Protein AF-A0A942I6S0-F1 (afdb_monomer_lite)

Sequence (135 aa):
MSIKSTNSRSTARVQIGSATTLHQSLPANENLVWNQILFGRRVRELGVAGAASLLASLLKYLEKIDQELEGEVIDEASFDLIRSDLSPISVFLGFDGLSALLLNADMSTLASRARLAASVKQVILECRAYCAKFS

Organism: NCBI:txid2829817

Radius of gyration: 21.61 Å; chains: 1; bounding box: 59×30×78 Å

Structure (mmCIF, N/CA/C/O backbone):
data_AF-A0A942I6S0-F1
#
_entry.id   AF-A0A942I6S0-F1
#
loop_
_atom_site.group_PDB
_atom_site.id
_atom_site.type_symbol
_atom_site.label_atom_id
_atom_site.label_alt_id
_atom_site.label_comp_id
_atom_site.label_asym_id
_atom_site.label_entity_id
_atom_site.label_seq_id
_atom_site.pdbx_PDB_ins_code
_atom_site.Cartn_x
_atom_site.Cartn_y
_atom_site.Cartn_z
_atom_site.occupancy
_atom_site.B_iso_or_equiv
_atom_site.auth_seq_id
_atom_site.auth_comp_id
_atom_site.auth_asym_id
_atom_site.auth_atom_id
_atom_site.pdbx_PDB_model_num
ATOM 1 N N . MET A 1 1 ? 42.078 -0.962 59.742 1.00 42.16 1 MET A N 1
ATOM 2 C CA . MET A 1 1 ? 42.209 -0.449 58.362 1.00 42.16 1 MET A CA 1
ATOM 3 C C . MET A 1 1 ? 41.362 -1.319 57.448 1.00 42.16 1 MET A C 1
ATOM 5 O O . MET A 1 1 ? 41.475 -2.534 57.517 1.00 42.16 1 MET A O 1
ATOM 9 N N . SER A 1 2 ? 40.459 -0.690 56.698 1.00 38.19 2 SER A N 1
ATOM 10 C CA . SER A 1 2 ? 39.487 -1.306 55.789 1.00 38.19 2 SER A CA 1
ATOM 11 C C . SER A 1 2 ? 40.132 -1.950 54.565 1.00 38.19 2 SER A C 1
ATOM 13 O O . SER A 1 2 ? 40.966 -1.305 53.939 1.00 38.19 2 SER A O 1
ATOM 15 N N . ILE A 1 3 ? 39.616 -3.105 54.129 1.00 45.53 3 ILE A N 1
ATOM 16 C CA . ILE A 1 3 ? 39.427 -3.386 52.698 1.00 45.53 3 ILE A CA 1
ATOM 17 C C . ILE A 1 3 ? 38.030 -3.987 52.514 1.00 45.53 3 ILE A C 1
ATOM 19 O O . ILE A 1 3 ? 37.605 -4.883 53.239 1.00 45.53 3 ILE A O 1
ATOM 23 N N . LYS A 1 4 ? 37.308 -3.392 51.571 1.00 33.69 4 LYS A N 1
ATOM 24 C CA . LYS A 1 4 ? 35.910 -3.593 51.198 1.00 33.69 4 LYS A CA 1
ATOM 25 C C . LYS A 1 4 ? 35.892 -4.253 49.808 1.00 33.69 4 LYS A C 1
ATOM 27 O O . LYS A 1 4 ? 36.754 -3.930 48.999 1.00 33.69 4 LYS A O 1
ATOM 32 N N . SER A 1 5 ? 34.831 -5.014 49.523 1.00 36.03 5 SER A N 1
ATOM 33 C CA . SER A 1 5 ? 34.261 -5.289 48.183 1.00 36.03 5 SER A CA 1
ATOM 34 C C . SER A 1 5 ? 34.951 -6.334 47.273 1.00 36.03 5 SER A C 1
ATOM 36 O O . SER A 1 5 ? 36.116 -6.203 46.935 1.00 36.03 5 SER A O 1
ATOM 38 N N . THR A 1 6 ? 34.316 -7.490 47.006 1.00 47.03 6 THR A N 1
ATOM 39 C CA . THR A 1 6 ? 33.331 -7.847 45.935 1.00 47.03 6 THR A CA 1
ATOM 40 C C . THR A 1 6 ? 33.944 -8.231 44.583 1.00 47.03 6 THR A C 1
ATOM 42 O O . THR A 1 6 ? 34.561 -7.396 43.937 1.00 47.03 6 THR A O 1
ATOM 45 N N . ASN A 1 7 ? 33.637 -9.442 44.099 1.00 39.56 7 ASN A N 1
ATOM 46 C CA . ASN A 1 7 ? 33.311 -9.712 42.688 1.00 39.56 7 ASN A CA 1
ATOM 47 C C . ASN A 1 7 ? 32.603 -11.083 42.602 1.00 39.56 7 ASN A C 1
ATOM 49 O O . ASN A 1 7 ? 33.195 -12.109 42.914 1.00 39.56 7 ASN A O 1
ATOM 53 N N . SER A 1 8 ? 31.276 -11.135 42.468 1.00 41.91 8 SER A N 1
ATOM 54 C CA . SER A 1 8 ? 30.478 -10.907 41.245 1.00 41.91 8 SER A CA 1
ATOM 55 C C . SER A 1 8 ? 30.590 -12.059 40.245 1.00 41.91 8 SER A C 1
ATOM 57 O O . SER A 1 8 ? 31.303 -11.985 39.250 1.00 41.91 8 SER A O 1
ATOM 59 N N . ARG A 1 9 ? 29.815 -13.120 40.496 1.00 45.56 9 ARG A N 1
ATOM 60 C CA . ARG A 1 9 ? 29.415 -14.105 39.485 1.00 45.56 9 ARG A CA 1
ATOM 61 C C . ARG A 1 9 ? 28.026 -13.701 38.983 1.00 45.56 9 ARG A C 1
ATOM 63 O O . ARG A 1 9 ? 27.021 -14.199 39.477 1.00 45.56 9 ARG A O 1
ATOM 70 N N . SER A 1 10 ? 27.974 -12.747 38.056 1.00 41.00 10 SER A N 1
ATOM 71 C CA . SER A 1 10 ? 26.719 -12.341 37.418 1.00 41.00 10 SER A CA 1
ATOM 72 C C . SER A 1 10 ? 26.491 -13.175 36.167 1.00 41.00 10 SER A C 1
ATOM 74 O O . SER A 1 10 ? 27.160 -13.014 35.151 1.00 41.00 10 SER A O 1
ATOM 76 N N . THR A 1 11 ? 25.520 -14.076 36.260 1.00 43.09 11 THR A N 1
ATOM 77 C CA . THR A 1 11 ? 24.820 -14.649 35.115 1.00 43.09 11 THR A CA 1
ATOM 78 C C . THR A 1 11 ? 24.247 -13.507 34.281 1.00 43.09 11 THR A C 1
ATOM 80 O O . THR A 1 11 ? 23.376 -12.776 34.760 1.00 43.09 11 THR A O 1
ATOM 83 N N . ALA A 1 12 ? 24.729 -13.343 33.052 1.00 38.69 12 ALA A N 1
ATOM 84 C CA . ALA A 1 12 ? 24.127 -12.444 32.081 1.00 38.69 12 ALA A CA 1
ATOM 85 C C . ALA A 1 12 ? 22.720 -12.964 31.743 1.00 38.69 12 ALA A C 1
ATOM 87 O O . ALA A 1 12 ? 22.536 -13.835 30.897 1.00 38.69 12 ALA A O 1
ATOM 88 N N . ARG A 1 13 ? 21.717 -12.461 32.467 1.00 41.16 13 ARG A N 1
ATOM 89 C CA . ARG A 1 13 ? 20.319 -12.522 32.050 1.00 41.16 13 ARG A CA 1
ATOM 90 C C . ARG A 1 13 ? 20.190 -11.590 30.852 1.00 41.16 13 ARG A C 1
ATOM 92 O O . ARG A 1 13 ? 20.496 -10.407 30.963 1.00 41.16 13 ARG A O 1
ATOM 99 N N . VAL A 1 14 ? 19.744 -12.138 29.726 1.00 39.56 14 VAL A N 1
ATOM 100 C CA . VAL A 1 14 ? 19.288 -11.369 28.567 1.00 39.56 14 VAL A CA 1
ATOM 101 C C . VAL A 1 14 ? 18.200 -10.420 29.058 1.00 39.56 14 VAL A C 1
ATOM 103 O O . VAL A 1 14 ? 17.095 -10.837 29.400 1.00 39.56 14 VAL A O 1
ATOM 106 N N . GLN A 1 15 ? 18.552 -9.146 29.167 1.00 34.31 15 GLN A N 1
ATOM 107 C CA . GLN A 1 15 ? 17.623 -8.086 29.498 1.00 34.31 15 GLN A CA 1
ATOM 108 C C . GLN A 1 15 ? 16.914 -7.733 28.191 1.00 34.31 15 GLN A C 1
ATOM 110 O O . GLN A 1 15 ? 17.409 -6.943 27.392 1.00 34.31 15 GLN A O 1
ATOM 115 N N . ILE A 1 16 ? 15.785 -8.400 27.940 1.00 45.16 16 ILE A N 1
ATOM 116 C CA . ILE A 1 16 ? 14.813 -7.946 26.948 1.00 45.16 16 ILE A CA 1
ATOM 117 C C . ILE A 1 16 ? 14.361 -6.577 27.450 1.00 45.16 16 ILE A C 1
ATOM 119 O O . ILE A 1 16 ? 13.691 -6.478 28.478 1.00 45.16 16 ILE A O 1
ATOM 123 N N . GLY A 1 17 ? 14.858 -5.532 26.790 1.00 35.34 17 GLY A N 1
ATOM 124 C CA . GLY A 1 17 ? 14.540 -4.149 27.100 1.00 35.34 17 GLY A CA 1
ATOM 125 C C . GLY A 1 17 ? 13.031 -3.973 27.159 1.00 35.34 17 GLY A C 1
ATOM 126 O O . GLY A 1 17 ? 12.316 -4.306 26.217 1.00 35.34 17 GLY A O 1
ATOM 127 N N . SER A 1 18 ? 12.580 -3.501 28.314 1.00 35.62 18 SER A N 1
ATOM 128 C CA . SER A 1 18 ? 11.199 -3.233 28.661 1.00 35.62 18 SER A CA 1
ATOM 129 C C . SER A 1 18 ? 10.474 -2.445 27.578 1.00 35.62 18 SER A C 1
ATOM 131 O O . SER A 1 18 ? 10.935 -1.381 27.159 1.00 35.62 18 SER A O 1
ATOM 133 N N . ALA A 1 19 ? 9.287 -2.936 27.220 1.00 46.47 19 ALA A N 1
ATOM 134 C CA . ALA A 1 19 ? 8.219 -2.154 26.623 1.00 46.47 19 ALA A CA 1
ATOM 135 C C . ALA A 1 19 ? 8.032 -0.862 27.433 1.00 46.47 19 ALA A C 1
ATOM 137 O O . ALA A 1 19 ? 7.436 -0.864 28.508 1.00 46.47 19 ALA A O 1
ATOM 138 N N . THR A 1 20 ? 8.608 0.229 26.936 1.00 40.19 20 THR A N 1
ATOM 139 C CA . THR A 1 20 ? 8.452 1.566 27.505 1.00 40.19 20 THR A CA 1
ATOM 140 C C . THR A 1 20 ? 7.978 2.472 26.380 1.00 40.19 20 THR A C 1
ATOM 142 O O . THR A 1 20 ? 8.765 3.003 25.607 1.00 40.19 20 THR A O 1
ATOM 145 N N . THR A 1 21 ? 6.655 2.543 26.259 1.00 43.28 21 THR A N 1
ATOM 146 C CA . THR A 1 21 ? 5.886 3.738 25.899 1.00 43.28 21 THR A CA 1
ATOM 147 C C . THR A 1 21 ? 6.497 4.648 24.824 1.00 43.28 21 THR A C 1
ATOM 149 O O . THR A 1 21 ? 6.871 5.786 25.096 1.00 43.28 21 THR A O 1
ATOM 152 N N . LEU A 1 22 ? 6.495 4.199 23.568 1.00 38.38 22 LEU A N 1
ATOM 153 C CA . LEU A 1 22 ? 6.596 5.085 22.403 1.00 38.38 22 LEU A CA 1
ATOM 154 C C . LEU A 1 22 ? 5.208 5.651 22.051 1.00 38.38 22 LEU A C 1
ATOM 156 O O . LEU A 1 22 ? 4.700 5.470 20.954 1.00 38.38 22 LEU A O 1
ATOM 160 N N . HIS A 1 23 ? 4.591 6.374 22.987 1.00 38.56 23 HIS A N 1
ATOM 161 C CA . HIS A 1 23 ? 3.630 7.422 22.626 1.00 38.56 23 HIS A CA 1
ATOM 162 C C . HIS A 1 23 ? 4.409 8.732 22.486 1.00 38.56 23 HIS A C 1
ATOM 164 O O . HIS A 1 23 ? 4.195 9.696 23.216 1.00 38.56 23 HIS A O 1
ATOM 170 N N . GLN A 1 24 ? 5.362 8.755 21.552 1.00 37.44 24 GLN A N 1
ATOM 171 C CA . GLN A 1 24 ? 5.784 10.023 20.981 1.00 37.44 24 GLN A CA 1
ATOM 172 C C . GLN A 1 24 ? 4.657 10.469 20.057 1.00 37.44 24 GLN A C 1
ATOM 174 O O . GLN A 1 24 ? 4.268 9.767 19.125 1.00 37.44 24 GLN A O 1
ATOM 179 N N . SER A 1 25 ? 4.084 11.625 20.364 1.00 39.28 25 SER A N 1
ATOM 180 C CA . SER A 1 25 ? 3.278 12.406 19.439 1.00 39.28 25 SER A CA 1
ATOM 181 C C . SER A 1 25 ? 4.141 12.744 18.220 1.00 39.28 25 SER A C 1
ATOM 183 O O . SER A 1 25 ? 4.827 13.765 18.209 1.00 39.28 25 SER A O 1
ATOM 185 N N . LEU A 1 26 ? 4.143 11.834 17.244 1.00 42.00 26 LEU A N 1
ATOM 186 C CA . LEU A 1 26 ? 4.792 11.983 15.946 1.00 42.00 26 LEU A CA 1
ATOM 187 C C . LEU A 1 26 ? 4.203 13.225 15.242 1.00 42.00 26 LEU A C 1
ATOM 189 O O . LEU A 1 26 ? 2.973 13.299 15.098 1.00 42.00 26 LEU A O 1
ATOM 193 N N . PRO A 1 27 ? 5.005 14.240 14.856 1.00 38.72 27 PRO A N 1
ATOM 194 C CA . PRO A 1 27 ? 4.539 15.330 14.004 1.00 38.72 27 PRO A CA 1
ATOM 195 C C . PRO A 1 27 ? 3.908 14.793 12.710 1.00 38.72 27 PRO A C 1
ATOM 197 O O . PRO A 1 27 ? 4.313 13.769 12.168 1.00 38.72 27 PRO A O 1
ATOM 200 N N . ALA A 1 28 ? 2.918 15.520 12.185 1.00 44.69 28 ALA A N 1
ATOM 201 C CA . ALA A 1 28 ? 2.026 15.124 11.085 1.00 44.69 28 ALA A CA 1
ATOM 202 C C . ALA A 1 28 ? 2.698 14.753 9.736 1.00 44.69 28 ALA A C 1
ATOM 204 O O . ALA A 1 28 ? 1.994 14.450 8.776 1.00 44.69 28 ALA A O 1
ATOM 205 N N . ASN A 1 29 ? 4.032 14.765 9.652 1.00 44.28 29 ASN A N 1
ATOM 206 C CA . ASN A 1 29 ? 4.821 14.565 8.435 1.00 44.28 29 ASN A CA 1
ATOM 207 C C . ASN A 1 29 ? 5.691 13.285 8.446 1.00 44.28 29 ASN A C 1
ATOM 209 O O . ASN A 1 29 ? 6.453 13.057 7.514 1.00 44.28 29 ASN A O 1
ATOM 213 N N . GLU A 1 30 ? 5.591 12.434 9.475 1.00 48.16 30 GLU A N 1
ATOM 214 C CA . GLU A 1 30 ? 6.351 11.167 9.573 1.00 48.16 30 GLU A CA 1
ATOM 215 C C . GLU A 1 30 ? 5.686 9.974 8.857 1.00 48.16 30 GLU A C 1
ATOM 217 O O . GLU A 1 30 ? 6.243 8.881 8.808 1.00 48.16 30 GLU A O 1
ATOM 222 N N . ASN A 1 31 ? 4.519 10.172 8.237 1.00 54.00 31 ASN A N 1
ATOM 223 C CA . ASN A 1 31 ? 3.765 9.101 7.565 1.00 54.00 31 ASN A CA 1
ATOM 224 C C . ASN A 1 31 ? 4.330 8.697 6.188 1.00 54.00 31 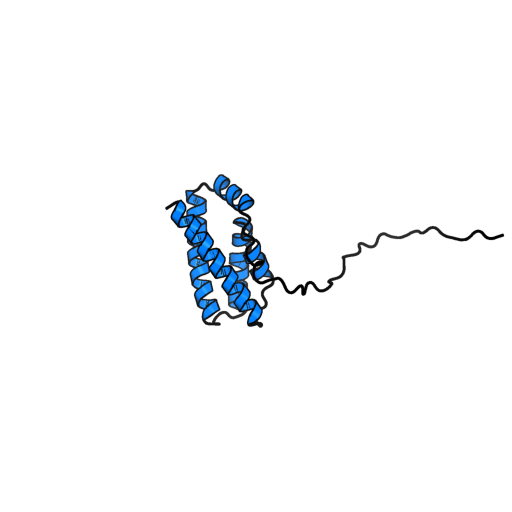ASN A C 1
ATOM 226 O O . ASN A 1 31 ? 3.752 7.846 5.509 1.00 54.00 31 ASN A O 1
ATOM 230 N N . LEU A 1 32 ? 5.435 9.314 5.758 1.00 61.72 32 LEU A N 1
ATOM 231 C CA . LEU A 1 32 ? 5.989 9.190 4.413 1.00 61.72 32 LEU A CA 1
ATOM 232 C C . LEU A 1 32 ? 7.439 8.710 4.481 1.00 61.72 32 LEU A C 1
ATOM 234 O O . LEU A 1 32 ? 8.391 9.469 4.322 1.00 61.72 32 LEU A O 1
ATOM 238 N N . VAL A 1 33 ? 7.600 7.410 4.700 1.00 73.69 33 VAL A N 1
ATOM 239 C CA . VAL A 1 33 ? 8.882 6.740 4.481 1.00 73.69 33 VAL A CA 1
ATOM 240 C C . VAL A 1 33 ? 8.723 5.865 3.250 1.00 73.69 33 VAL A C 1
ATOM 242 O O . VAL A 1 33 ? 8.367 4.694 3.354 1.00 73.69 33 VAL A O 1
ATOM 245 N N . TRP A 1 34 ? 8.924 6.463 2.070 1.00 88.44 34 TRP A N 1
ATOM 246 C CA . TRP A 1 34 ? 9.171 5.689 0.858 1.00 88.44 34 TRP A CA 1
ATOM 247 C C . TRP A 1 34 ? 10.677 5.561 0.647 1.00 88.44 34 TRP A C 1
ATOM 249 O O . TRP A 1 34 ? 11.373 6.505 0.273 1.00 88.44 34 TRP A O 1
ATOM 259 N N . ASN A 1 35 ? 11.191 4.366 0.888 1.00 90.81 35 ASN A N 1
ATOM 260 C CA . ASN A 1 35 ? 12.569 3.993 0.663 1.00 90.81 35 ASN A CA 1
ATOM 261 C C . ASN A 1 35 ? 12.852 3.848 -0.839 1.00 90.81 35 ASN A C 1
ATOM 263 O O . ASN A 1 35 ? 12.855 2.754 -1.409 1.00 90.81 35 ASN A O 1
ATOM 267 N N . GLN A 1 36 ? 13.126 4.982 -1.486 1.00 88.19 36 GLN A N 1
ATOM 268 C CA . GLN A 1 36 ? 13.414 5.041 -2.921 1.00 88.19 36 GLN A CA 1
ATOM 269 C C . GLN A 1 36 ? 14.678 4.262 -3.319 1.00 88.19 36 GLN A C 1
ATOM 271 O O . GLN A 1 36 ? 14.793 3.820 -4.461 1.00 88.19 36 GLN A O 1
ATOM 276 N N . ILE A 1 37 ? 15.620 4.052 -2.392 1.00 91.44 37 ILE A N 1
ATOM 277 C CA . ILE A 1 37 ? 16.819 3.239 -2.642 1.00 91.44 37 ILE A CA 1
ATOM 278 C C . ILE A 1 37 ? 16.427 1.769 -2.815 1.00 91.44 37 ILE A C 1
ATOM 280 O O . ILE A 1 37 ? 16.862 1.119 -3.773 1.00 91.44 37 ILE A O 1
ATOM 284 N N . LEU A 1 38 ? 15.598 1.248 -1.905 1.00 92.31 38 LEU A N 1
ATOM 285 C CA . LEU A 1 38 ? 15.063 -0.108 -1.991 1.00 92.31 38 LEU A CA 1
ATOM 286 C C . LEU A 1 38 ? 14.184 -0.264 -3.232 1.00 92.31 38 LEU A C 1
ATOM 288 O O . LEU A 1 38 ? 14.386 -1.197 -4.009 1.00 92.31 38 LEU A O 1
ATOM 292 N N . PHE A 1 39 ? 13.284 0.688 -3.473 1.00 92.12 39 PHE A N 1
ATOM 293 C CA . PHE A 1 39 ? 12.446 0.689 -4.666 1.00 92.12 39 PHE A CA 1
ATOM 294 C C . PHE A 1 39 ? 13.281 0.688 -5.956 1.00 92.12 39 PHE A C 1
ATOM 296 O O . PHE A 1 39 ? 13.075 -0.149 -6.832 1.00 92.12 39 PHE A O 1
ATOM 303 N N . GLY A 1 40 ? 14.311 1.535 -6.048 1.00 92.38 40 GLY A N 1
ATOM 304 C CA . GLY A 1 40 ? 15.233 1.559 -7.184 1.00 92.38 40 GLY A CA 1
ATOM 305 C C . GLY A 1 40 ? 15.995 0.243 -7.378 1.00 92.38 40 GLY A C 1
ATOM 306 O O . GLY A 1 40 ? 16.316 -0.124 -8.508 1.00 92.38 40 GLY A O 1
ATOM 307 N N . ARG A 1 41 ? 16.258 -0.513 -6.302 1.00 94.62 41 ARG A N 1
ATOM 308 C CA . ARG A 1 41 ? 16.779 -1.884 -6.403 1.00 94.62 41 ARG A CA 1
ATOM 309 C C . ARG A 1 41 ? 15.741 -2.827 -7.017 1.00 94.62 41 ARG A C 1
ATOM 311 O O . ARG A 1 41 ? 16.096 -3.554 -7.937 1.00 94.62 41 ARG A O 1
ATOM 318 N N . ARG A 1 42 ? 14.475 -2.764 -6.589 1.00 93.06 42 ARG A N 1
ATOM 319 C CA . ARG A 1 42 ? 13.393 -3.584 -7.167 1.00 93.06 42 ARG A CA 1
ATOM 320 C C . ARG A 1 42 ? 13.131 -3.276 -8.631 1.00 93.06 42 ARG A C 1
ATOM 322 O O . ARG A 1 42 ? 12.942 -4.200 -9.409 1.00 93.06 42 ARG A O 1
ATOM 329 N N . VAL A 1 43 ? 13.214 -2.011 -9.034 1.00 93.00 43 VAL A N 1
ATOM 330 C CA . VAL A 1 43 ? 13.127 -1.625 -10.452 1.00 93.00 43 VAL A CA 1
ATOM 331 C C . VAL A 1 43 ? 14.239 -2.282 -11.276 1.00 93.00 43 VAL A C 1
ATOM 333 O O . VAL A 1 43 ? 13.983 -2.736 -12.387 1.00 93.00 43 VAL A O 1
ATOM 336 N N . ARG A 1 44 ? 15.465 -2.385 -10.743 1.00 93.50 44 ARG A N 1
ATOM 337 C CA . ARG A 1 44 ? 16.565 -3.088 -11.429 1.00 93.50 44 ARG A CA 1
ATOM 338 C C . ARG A 1 44 ? 16.350 -4.600 -11.513 1.00 93.50 44 ARG A C 1
ATOM 340 O O . ARG A 1 44 ? 16.747 -5.195 -12.505 1.00 93.50 44 ARG A O 1
ATOM 347 N N . GLU A 1 45 ? 15.748 -5.206 -10.494 1.00 93.56 45 GLU A N 1
ATOM 348 C CA . GLU A 1 45 ? 15.482 -6.652 -10.446 1.00 93.5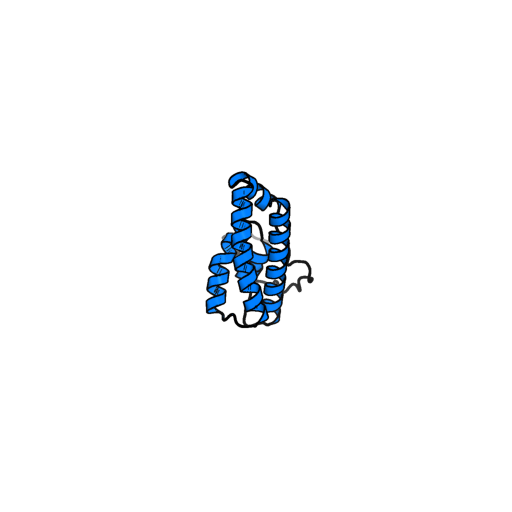6 45 GLU A CA 1
ATOM 349 C C . GLU A 1 45 ? 14.303 -7.067 -11.341 1.00 93.56 45 GLU A C 1
ATOM 351 O O . GLU A 1 45 ? 14.382 -8.076 -12.032 1.00 93.56 45 GLU A O 1
ATOM 356 N N . LEU A 1 46 ? 13.217 -6.288 -11.338 1.00 90.69 46 LEU A N 1
ATOM 357 C CA . LEU A 1 46 ? 11.977 -6.579 -12.072 1.00 90.69 46 LEU A CA 1
ATOM 358 C C . LEU A 1 46 ? 11.957 -6.000 -13.494 1.00 90.69 46 LEU A C 1
ATOM 360 O O . LEU A 1 46 ? 11.114 -6.375 -14.310 1.00 90.69 46 LEU A O 1
ATOM 364 N N . GLY A 1 47 ? 12.834 -5.036 -13.774 1.00 92.25 47 GLY A N 1
ATOM 365 C CA . GLY A 1 47 ? 12.721 -4.147 -14.924 1.00 92.25 47 GLY A CA 1
ATOM 366 C C . GLY A 1 47 ? 11.640 -3.074 -14.735 1.00 92.25 47 GLY A C 1
ATOM 367 O O . GLY A 1 47 ? 10.717 -3.208 -13.929 1.00 92.25 47 GLY A O 1
ATOM 368 N N . VAL A 1 48 ? 11.740 -1.992 -15.515 1.00 88.81 48 VAL A N 1
ATOM 369 C CA . VAL A 1 48 ? 10.815 -0.842 -15.440 1.00 88.81 48 VAL A CA 1
ATOM 370 C C . VAL A 1 48 ? 9.367 -1.267 -15.697 1.00 88.81 48 VAL A C 1
ATOM 372 O O . VAL A 1 48 ? 8.482 -0.903 -14.929 1.00 88.81 48 VAL A O 1
ATOM 375 N N . ALA A 1 49 ? 9.127 -2.095 -16.719 1.00 88.06 49 ALA A N 1
ATOM 376 C CA . ALA A 1 49 ? 7.786 -2.579 -17.048 1.00 88.06 49 ALA A CA 1
ATOM 377 C C . ALA A 1 49 ? 7.183 -3.447 -15.927 1.00 88.06 49 ALA A C 1
ATOM 379 O O . ALA A 1 49 ? 6.011 -3.290 -15.587 1.00 88.06 49 ALA A O 1
ATOM 380 N N . GLY A 1 50 ? 7.989 -4.322 -15.312 1.00 88.44 50 GLY A N 1
ATOM 381 C CA . GLY A 1 50 ? 7.552 -5.156 -14.191 1.00 88.44 50 GLY A CA 1
ATOM 382 C C . GLY A 1 50 ? 7.219 -4.326 -12.950 1.00 88.44 50 GLY A C 1
ATOM 383 O O . GLY A 1 50 ? 6.158 -4.503 -12.353 1.00 88.44 50 GLY A O 1
ATOM 384 N N . ALA A 1 51 ? 8.080 -3.366 -12.602 1.00 88.62 51 ALA A N 1
ATOM 385 C CA . ALA A 1 51 ? 7.843 -2.457 -11.483 1.00 88.62 51 ALA A CA 1
ATOM 386 C C . ALA A 1 51 ? 6.609 -1.564 -11.703 1.00 88.62 51 ALA A C 1
ATOM 388 O O . ALA A 1 51 ? 5.803 -1.408 -10.787 1.00 88.62 51 ALA A O 1
ATOM 389 N N . ALA A 1 52 ? 6.417 -1.033 -12.915 1.00 88.00 52 ALA A N 1
ATOM 390 C CA . ALA A 1 52 ? 5.239 -0.244 -13.267 1.00 88.00 52 ALA A CA 1
ATOM 391 C C . ALA A 1 52 ? 3.948 -1.077 -13.204 1.00 88.00 52 ALA A C 1
ATOM 393 O O . ALA A 1 52 ? 2.960 -0.625 -12.633 1.00 88.00 52 ALA A O 1
ATOM 394 N N . SER A 1 53 ? 3.956 -2.316 -13.712 1.00 89.00 53 SER A N 1
ATOM 395 C CA . SER A 1 53 ? 2.797 -3.217 -13.629 1.00 89.00 53 SER A CA 1
ATOM 396 C C . SER A 1 53 ? 2.436 -3.569 -12.181 1.00 89.00 53 SER A C 1
ATOM 398 O O . SER A 1 53 ? 1.253 -3.638 -11.829 1.00 89.00 53 SER A O 1
ATOM 400 N N . LEU A 1 54 ? 3.443 -3.784 -11.331 1.00 89.38 54 LEU A N 1
ATOM 401 C CA . LEU A 1 54 ? 3.240 -4.064 -9.911 1.00 89.38 54 LEU A CA 1
ATOM 402 C C . LEU A 1 54 ? 2.673 -2.839 -9.180 1.00 89.38 54 LEU A C 1
ATOM 404 O O . LEU A 1 54 ? 1.691 -2.970 -8.452 1.00 89.38 54 LEU A O 1
ATOM 408 N N . LEU A 1 55 ? 3.222 -1.646 -9.431 1.00 91.00 55 LEU A N 1
ATOM 409 C CA . LEU A 1 55 ? 2.700 -0.394 -8.878 1.00 91.00 55 LEU A CA 1
ATOM 410 C C . LEU A 1 55 ? 1.287 -0.077 -9.368 1.00 91.00 55 LEU A C 1
ATOM 412 O O . LEU A 1 55 ? 0.468 0.365 -8.574 1.00 91.00 55 LEU A O 1
ATOM 416 N N . ALA A 1 56 ? 0.965 -0.336 -10.635 1.00 89.25 56 ALA A N 1
ATOM 417 C CA . ALA A 1 56 ? -0.383 -0.140 -11.164 1.00 89.25 56 ALA A CA 1
ATOM 418 C C . ALA A 1 56 ? -1.402 -1.091 -10.512 1.00 89.25 56 ALA A C 1
ATOM 420 O O . ALA A 1 56 ? -2.550 -0.712 -10.278 1.00 89.25 56 ALA A O 1
ATOM 421 N N . SER A 1 57 ? -0.987 -2.321 -10.199 1.00 89.50 57 SER A N 1
ATOM 422 C CA . SER A 1 57 ? -1.829 -3.288 -9.484 1.00 89.50 57 SER A CA 1
ATOM 423 C C . SER A 1 57 ? -2.042 -2.868 -8.029 1.00 89.50 57 SER A C 1
ATOM 425 O O . SER A 1 57 ? -3.175 -2.871 -7.551 1.00 89.50 57 SER A O 1
ATOM 427 N N . LEU A 1 58 ? -0.972 -2.430 -7.355 1.00 91.00 58 LEU A N 1
ATOM 428 C CA . LEU A 1 58 ? -1.047 -1.867 -6.009 1.00 91.00 58 LEU A CA 1
ATOM 429 C C . LEU A 1 58 ? -1.939 -0.620 -5.972 1.00 91.00 58 LEU A C 1
ATOM 431 O O . LEU A 1 58 ? -2.783 -0.508 -5.093 1.00 91.00 58 LEU A O 1
ATOM 435 N N . LEU A 1 59 ? -1.790 0.283 -6.942 1.00 91.75 59 LEU A N 1
ATOM 436 C CA . LEU A 1 59 ? -2.579 1.507 -7.056 1.00 91.75 59 LEU A CA 1
ATOM 437 C C . LEU A 1 59 ? -4.079 1.202 -7.086 1.00 91.75 59 LEU A C 1
ATOM 439 O O . LEU A 1 59 ? -4.819 1.761 -6.286 1.00 91.75 59 LEU A O 1
ATOM 443 N N .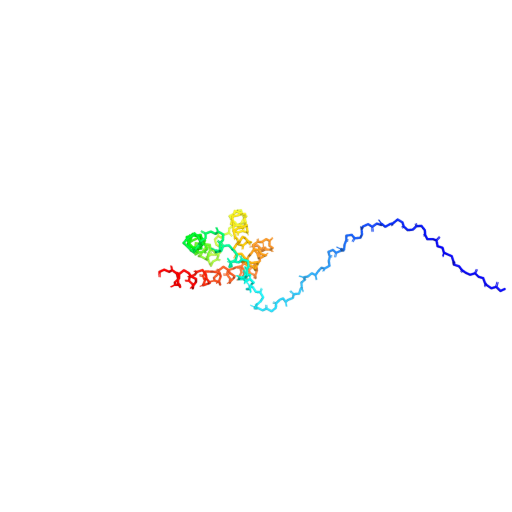 LYS A 1 60 ? -4.517 0.272 -7.944 1.00 90.56 60 LYS A N 1
AT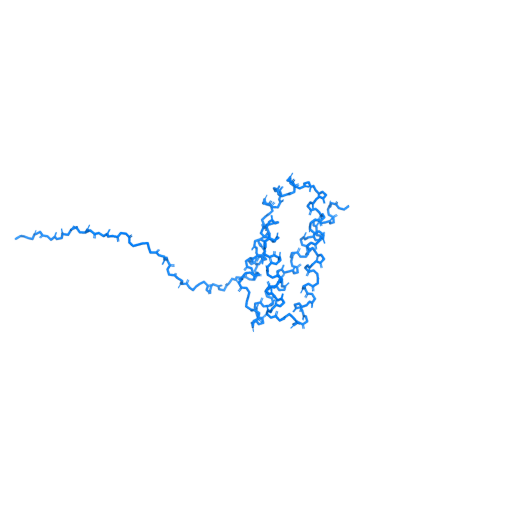OM 444 C CA . LYS A 1 60 ? -5.930 -0.137 -8.013 1.00 90.56 60 LYS A CA 1
ATOM 445 C C . LYS A 1 60 ? -6.439 -0.680 -6.681 1.00 90.56 60 LYS A C 1
ATOM 447 O O . LYS A 1 60 ? -7.584 -0.432 -6.313 1.00 90.56 60 LYS A O 1
ATOM 452 N N . TYR A 1 61 ? -5.602 -1.436 -5.969 1.00 90.62 61 TYR A N 1
ATOM 453 C CA . TYR A 1 61 ? -5.989 -1.985 -4.675 1.00 90.62 61 TYR A CA 1
ATOM 454 C C . TYR A 1 61 ? -6.093 -0.890 -3.605 1.00 90.62 61 TYR A C 1
ATOM 456 O O . TYR A 1 61 ? -7.088 -0.827 -2.887 1.00 90.62 61 TYR A O 1
ATOM 464 N N . LEU A 1 62 ? -5.120 0.023 -3.554 1.00 91.88 62 LEU A N 1
ATOM 465 C CA . LEU A 1 62 ? -5.118 1.152 -2.624 1.00 91.88 62 LEU A CA 1
ATOM 466 C C . LEU A 1 62 ? -6.273 2.123 -2.880 1.00 91.88 62 LEU A C 1
ATOM 468 O O . LEU A 1 62 ? -6.873 2.590 -1.922 1.00 91.88 62 LEU A O 1
ATOM 472 N N . GLU A 1 63 ? -6.623 2.401 -4.138 1.00 91.88 63 GLU A N 1
ATOM 473 C CA . GLU A 1 63 ? -7.768 3.257 -4.488 1.00 91.88 63 GLU A CA 1
ATOM 474 C C . GLU A 1 63 ? -9.096 2.688 -3.977 1.00 91.88 63 GLU A C 1
ATOM 476 O O . GLU A 1 63 ? -9.961 3.444 -3.540 1.00 91.88 63 GLU A O 1
ATOM 481 N N . LYS A 1 64 ? -9.249 1.359 -3.988 1.00 90.38 64 LYS A N 1
ATOM 482 C CA . LYS A 1 64 ? -10.411 0.696 -3.390 1.00 90.38 64 LYS A CA 1
ATOM 483 C C . LYS A 1 64 ? -10.418 0.857 -1.865 1.00 90.38 64 LYS A C 1
ATOM 485 O O . LYS A 1 64 ? -11.442 1.218 -1.296 1.00 90.38 64 LYS A O 1
ATOM 490 N N . ILE A 1 65 ? -9.277 0.627 -1.217 1.00 88.44 65 ILE A N 1
ATOM 491 C CA . ILE A 1 65 ? -9.149 0.737 0.243 1.00 88.44 65 ILE A CA 1
ATOM 492 C C . ILE A 1 65 ? -9.362 2.179 0.718 1.00 88.44 65 ILE A C 1
ATOM 494 O O . ILE A 1 65 ? -9.984 2.384 1.753 1.00 88.44 65 ILE A O 1
ATOM 498 N N . ASP A 1 66 ? -8.893 3.179 -0.031 1.00 90.19 66 ASP A N 1
ATOM 499 C CA . ASP A 1 66 ? -9.104 4.598 0.284 1.00 90.19 66 ASP A CA 1
ATOM 500 C C . ASP A 1 66 ? -10.600 4.936 0.379 1.00 90.19 66 ASP A C 1
ATOM 502 O O . ASP A 1 66 ? -11.044 5.516 1.368 1.00 90.19 66 ASP A O 1
ATOM 506 N N . GLN A 1 67 ? -11.398 4.477 -0.591 1.00 86.44 67 GLN A N 1
ATOM 507 C CA . GLN A 1 67 ? -12.855 4.662 -0.587 1.00 86.44 67 GLN A CA 1
ATOM 508 C C . GLN A 1 67 ? -13.525 3.971 0.609 1.00 86.44 67 GLN A C 1
ATOM 510 O O . GLN A 1 67 ? -14.432 4.526 1.229 1.00 86.44 67 GLN A O 1
ATOM 515 N N . GLU A 1 68 ? -13.079 2.761 0.946 1.00 86.31 68 GLU A N 1
ATOM 516 C CA . GLU A 1 68 ? -13.622 1.998 2.073 1.00 86.31 68 GLU A CA 1
ATOM 517 C C . GLU A 1 68 ? -13.232 2.612 3.434 1.00 86.31 68 GLU A C 1
ATOM 519 O O . GLU A 1 68 ? -14.044 2.614 4.364 1.00 86.31 68 GLU A O 1
ATOM 524 N N . LEU A 1 69 ? -12.024 3.182 3.546 1.00 83.19 69 LEU A N 1
ATOM 525 C CA . LEU A 1 69 ? -11.556 3.911 4.729 1.00 83.19 69 LEU A CA 1
ATOM 526 C C . LEU A 1 69 ? -12.313 5.231 4.928 1.00 83.19 69 LEU A C 1
ATOM 528 O O . LEU A 1 69 ? -12.671 5.547 6.061 1.00 83.19 69 LEU A O 1
ATOM 532 N N . GLU A 1 70 ? -12.576 5.987 3.856 1.00 78.38 70 GLU A N 1
ATOM 533 C CA . GLU A 1 70 ? -13.362 7.229 3.913 1.00 78.38 70 GLU A CA 1
ATOM 534 C C . GLU A 1 70 ? -14.821 6.991 4.313 1.00 78.38 70 GLU A C 1
ATOM 536 O O . GLU A 1 70 ? -15.399 7.799 5.037 1.00 78.38 70 GLU A O 1
ATOM 541 N N . GLY A 1 71 ? -15.415 5.884 3.863 1.00 75.69 71 GLY A N 1
ATOM 542 C CA . GLY A 1 71 ? -16.786 5.516 4.215 1.00 75.69 71 GLY A CA 1
ATOM 543 C C . GLY A 1 71 ? -16.941 4.877 5.601 1.00 75.69 71 GLY A C 1
ATOM 544 O O . GLY A 1 71 ? -18.052 4.484 5.947 1.00 75.69 71 GLY A O 1
ATOM 545 N N . GLU A 1 72 ? -15.850 4.718 6.363 1.00 71.31 72 GLU A N 1
ATOM 546 C CA . GLU A 1 72 ? -15.792 3.986 7.641 1.00 71.31 72 GLU A CA 1
ATOM 547 C C . GLU A 1 72 ? -16.301 2.529 7.564 1.00 71.31 72 GLU A C 1
ATOM 549 O O . GLU A 1 72 ? -16.653 1.931 8.581 1.00 71.31 72 GLU A O 1
ATOM 554 N N . VAL A 1 73 ? -16.304 1.935 6.366 1.00 75.25 73 VAL A N 1
ATOM 555 C CA . VAL A 1 73 ? -16.961 0.644 6.076 1.00 75.25 73 VAL A CA 1
ATOM 556 C C . VAL A 1 73 ? -16.085 -0.558 6.448 1.00 75.25 73 VAL A C 1
ATOM 558 O O . VAL A 1 73 ? -16.576 -1.680 6.537 1.00 75.25 73 VAL A O 1
ATOM 561 N N . ILE A 1 74 ? -14.789 -0.345 6.684 1.00 82.12 74 ILE A N 1
ATOM 562 C CA . ILE A 1 74 ? -13.848 -1.425 6.997 1.00 82.12 74 ILE A CA 1
ATOM 563 C C . ILE A 1 74 ? -14.024 -1.880 8.450 1.00 82.12 74 ILE A C 1
ATOM 565 O O . ILE A 1 74 ? -13.759 -1.130 9.399 1.00 82.12 74 ILE A O 1
ATOM 569 N N . ASP A 1 75 ? -14.440 -3.135 8.610 1.00 85.75 75 ASP A N 1
ATOM 570 C CA . ASP A 1 75 ? -14.394 -3.855 9.880 1.00 85.75 75 ASP A CA 1
ATOM 571 C C . ASP A 1 75 ? -13.007 -4.474 10.136 1.00 85.75 75 ASP A C 1
ATOM 573 O O . ASP A 1 75 ? -12.151 -4.532 9.252 1.00 85.75 75 ASP A O 1
ATOM 577 N N . GLU A 1 76 ? -12.757 -4.924 11.369 1.00 85.00 76 GLU A N 1
ATOM 578 C CA . GLU A 1 76 ? -11.438 -5.446 11.766 1.00 85.00 76 GLU A CA 1
ATOM 579 C C . GLU A 1 76 ? -11.024 -6.674 10.939 1.00 85.00 76 GLU A C 1
ATOM 581 O O . GLU A 1 76 ? -9.865 -6.798 10.557 1.00 85.00 76 GLU A O 1
ATOM 586 N N . ALA A 1 77 ? -11.971 -7.553 10.594 1.00 87.50 77 ALA A N 1
ATOM 587 C CA . ALA A 1 77 ? -11.686 -8.759 9.817 1.00 87.50 77 ALA A CA 1
ATOM 588 C C . ALA A 1 77 ? -11.261 -8.432 8.377 1.00 87.50 77 ALA A C 1
ATOM 590 O O . ALA A 1 77 ? -10.319 -9.024 7.848 1.00 87.50 77 ALA A O 1
ATOM 591 N N . SER A 1 78 ? -11.926 -7.464 7.744 1.00 88.19 78 SER A N 1
ATOM 592 C CA . SER A 1 78 ? -11.539 -6.959 6.426 1.00 88.19 78 SER A CA 1
ATOM 593 C C . SER A 1 78 ? -10.199 -6.232 6.499 1.00 88.19 78 SER A C 1
ATOM 595 O O . SER A 1 78 ? -9.364 -6.379 5.605 1.00 88.19 78 SER A O 1
ATOM 597 N N . PHE A 1 79 ? -9.955 -5.494 7.586 1.00 89.94 79 PHE A N 1
ATOM 598 C CA . PHE A 1 79 ? -8.675 -4.832 7.794 1.00 89.94 79 PHE A CA 1
ATOM 599 C C . PHE A 1 79 ? -7.518 -5.818 7.974 1.00 89.94 79 PHE A C 1
ATOM 601 O O . PHE A 1 79 ? -6.441 -5.585 7.431 1.00 89.94 79 PHE A O 1
ATOM 608 N N . ASP A 1 80 ? -7.730 -6.941 8.659 1.00 90.69 80 ASP A N 1
ATOM 609 C CA . ASP A 1 80 ? -6.729 -8.001 8.795 1.00 90.69 80 ASP A CA 1
ATOM 610 C C . ASP A 1 80 ? -6.309 -8.585 7.441 1.00 90.69 80 ASP A C 1
ATOM 612 O O . ASP A 1 80 ? -5.119 -8.813 7.204 1.00 90.69 80 ASP A O 1
ATOM 616 N N . LEU A 1 81 ? -7.262 -8.770 6.522 1.00 90.56 81 LEU A N 1
ATOM 617 C CA . LEU A 1 81 ? -6.971 -9.199 5.152 1.00 90.56 81 LEU A CA 1
ATOM 618 C C . LEU A 1 81 ? -6.152 -8.143 4.406 1.00 90.56 81 LEU A C 1
ATOM 620 O O . LEU A 1 81 ? -5.103 -8.454 3.841 1.00 90.56 81 LEU A O 1
ATOM 624 N N . ILE A 1 82 ? -6.574 -6.878 4.477 1.00 89.81 82 ILE A N 1
ATOM 625 C CA . ILE A 1 82 ? -5.849 -5.753 3.874 1.00 89.81 82 ILE A CA 1
ATOM 626 C C . ILE A 1 82 ? -4.419 -5.674 4.419 1.00 89.81 82 ILE A C 1
ATOM 628 O O . ILE A 1 82 ? -3.470 -5.530 3.650 1.00 89.81 82 ILE A O 1
ATOM 632 N N . ARG A 1 83 ? -4.244 -5.796 5.738 1.00 91.12 83 ARG A N 1
ATOM 633 C CA . ARG A 1 83 ? -2.944 -5.802 6.419 1.00 91.12 83 ARG A CA 1
ATOM 634 C C . ARG A 1 83 ? -2.072 -6.956 5.924 1.00 91.12 83 ARG A C 1
ATOM 636 O O . ARG A 1 83 ? -0.907 -6.725 5.598 1.00 91.12 83 ARG A O 1
ATOM 643 N N . SER A 1 84 ? -2.630 -8.166 5.851 1.00 90.94 84 SER A N 1
ATOM 644 C CA . SER A 1 84 ? -1.937 -9.375 5.387 1.00 90.94 84 SER A CA 1
ATOM 645 C C . SER A 1 84 ? -1.457 -9.250 3.940 1.00 90.94 84 SER A C 1
ATOM 647 O O . SER A 1 84 ? -0.336 -9.651 3.629 1.00 90.94 84 SER A O 1
ATOM 649 N N . ASP A 1 85 ? -2.270 -8.661 3.066 1.00 90.19 85 ASP A N 1
ATOM 650 C CA . ASP A 1 85 ? -1.923 -8.498 1.655 1.00 90.19 85 ASP A CA 1
ATOM 651 C C . ASP A 1 85 ? -0.956 -7.329 1.431 1.00 90.19 85 ASP A C 1
ATOM 653 O O . ASP A 1 85 ? 0.052 -7.455 0.730 1.00 90.19 85 ASP A O 1
ATOM 657 N N . LEU A 1 86 ? -1.250 -6.166 2.018 1.00 89.50 86 LEU A N 1
ATOM 658 C CA . LEU A 1 86 ? -0.529 -4.935 1.715 1.00 89.50 86 LEU A CA 1
ATOM 659 C C . LEU A 1 86 ? 0.780 -4.781 2.471 1.00 89.50 86 LEU A C 1
ATOM 661 O O . LEU A 1 86 ? 1.698 -4.178 1.915 1.00 89.50 86 LEU A O 1
ATOM 665 N N . SER A 1 87 ? 0.905 -5.278 3.704 1.00 88.94 87 SER A N 1
ATOM 666 C CA . SER A 1 87 ? 2.154 -5.137 4.463 1.00 88.94 87 SER A CA 1
ATOM 667 C C . SER A 1 87 ? 3.366 -5.712 3.710 1.00 88.94 87 SER A C 1
ATOM 669 O O . SER A 1 87 ? 4.317 -4.957 3.477 1.00 88.94 87 SER A O 1
ATOM 671 N N . PRO A 1 88 ? 3.359 -6.974 3.226 1.00 89.75 88 PRO A N 1
ATOM 672 C CA . PRO A 1 88 ? 4.513 -7.530 2.520 1.00 89.75 88 PRO A CA 1
ATOM 673 C C . PRO A 1 88 ? 4.811 -6.807 1.200 1.00 89.75 88 PRO A C 1
ATOM 675 O O . PRO A 1 88 ? 5.980 -6.577 0.883 1.00 89.75 88 PRO A O 1
ATOM 678 N N . ILE A 1 89 ? 3.781 -6.392 0.454 1.00 90.31 89 ILE A N 1
ATOM 679 C CA . ILE A 1 89 ? 3.952 -5.627 -0.792 1.00 90.31 89 ILE A CA 1
ATOM 680 C C . ILE A 1 89 ? 4.569 -4.253 -0.499 1.00 90.31 89 ILE A C 1
ATOM 682 O O . ILE A 1 89 ? 5.499 -3.826 -1.187 1.00 90.31 89 ILE A O 1
ATOM 686 N N . SER A 1 90 ? 4.090 -3.586 0.552 1.00 90.00 90 SER A N 1
ATOM 687 C CA . SER A 1 90 ? 4.585 -2.281 0.992 1.00 90.00 90 SER A CA 1
ATOM 688 C C . SER A 1 90 ? 6.056 -2.362 1.389 1.00 90.00 90 SER A C 1
ATOM 690 O O . SER A 1 90 ? 6.851 -1.564 0.903 1.00 90.00 90 SER A O 1
ATOM 692 N N . VAL A 1 91 ? 6.454 -3.374 2.170 1.00 91.00 91 VAL A N 1
ATOM 693 C CA . VAL A 1 91 ? 7.871 -3.619 2.504 1.00 91.00 91 VAL A CA 1
ATOM 694 C C . VAL A 1 91 ? 8.694 -3.890 1.248 1.00 91.00 91 VAL A C 1
ATOM 696 O O . VAL A 1 91 ? 9.771 -3.325 1.071 1.00 91.00 91 VAL A O 1
ATOM 699 N N . PHE A 1 92 ? 8.199 -4.745 0.352 1.00 91.56 92 PHE A N 1
ATOM 700 C CA . PHE A 1 92 ? 8.929 -5.119 -0.854 1.00 91.56 92 PHE A CA 1
ATOM 701 C C . PHE A 1 92 ? 9.242 -3.906 -1.743 1.00 91.56 92 PHE A C 1
ATOM 703 O O . PHE A 1 92 ? 10.371 -3.784 -2.226 1.00 91.56 92 PHE A O 1
ATOM 710 N N . LEU A 1 93 ? 8.270 -3.004 -1.914 1.00 91.25 93 LEU A N 1
ATOM 711 C CA . LEU A 1 93 ? 8.382 -1.774 -2.707 1.00 91.25 93 LEU A CA 1
ATOM 712 C C . LEU A 1 93 ? 8.996 -0.589 -1.943 1.00 91.25 93 LEU A C 1
ATOM 714 O O . LEU A 1 93 ? 9.234 0.462 -2.540 1.00 91.25 93 LEU A O 1
ATOM 718 N N . GLY A 1 94 ? 9.279 -0.757 -0.650 1.00 91.38 94 GLY A N 1
ATOM 719 C CA . GLY A 1 94 ? 9.900 0.248 0.209 1.00 91.38 94 GLY A CA 1
ATOM 720 C C . GLY A 1 94 ? 8.949 1.293 0.785 1.00 91.38 94 GLY A C 1
ATOM 721 O O . GLY A 1 94 ? 9.419 2.318 1.263 1.00 91.38 94 GLY A O 1
ATOM 722 N N . PHE A 1 95 ? 7.634 1.088 0.753 1.00 91.38 95 PHE A N 1
ATOM 723 C CA . PHE A 1 95 ? 6.662 1.923 1.469 1.00 91.38 95 PHE A CA 1
ATOM 724 C C . PHE A 1 95 ? 6.660 1.585 2.972 1.00 91.38 95 PHE A C 1
ATOM 726 O O . PHE A 1 95 ? 5.669 1.102 3.524 1.00 91.38 95 PHE A O 1
ATOM 733 N N . ASP A 1 96 ? 7.790 1.830 3.636 1.00 87.62 96 ASP A N 1
ATOM 734 C CA . ASP A 1 96 ? 8.037 1.482 5.039 1.00 87.62 96 ASP A CA 1
ATOM 735 C C . ASP A 1 96 ? 7.023 2.158 5.979 1.00 87.62 96 ASP A C 1
ATOM 737 O O . ASP A 1 96 ? 6.535 1.531 6.919 1.00 87.62 96 ASP A O 1
ATOM 741 N N . GLY A 1 97 ? 6.639 3.406 5.682 1.00 87.38 97 GLY A N 1
ATOM 742 C CA . GLY A 1 97 ? 5.635 4.145 6.456 1.00 87.38 97 GLY A CA 1
ATOM 743 C C . GLY A 1 97 ? 4.244 3.503 6.408 1.00 87.38 97 GLY A C 1
ATOM 744 O O . GLY A 1 97 ? 3.612 3.319 7.448 1.00 87.38 97 GLY A O 1
ATOM 745 N N . LEU A 1 98 ? 3.794 3.090 5.217 1.00 90.12 98 LEU A N 1
ATOM 746 C CA . LEU A 1 98 ? 2.512 2.398 5.054 1.00 90.12 98 LEU A CA 1
ATOM 747 C C . LEU A 1 98 ? 2.547 1.023 5.728 1.00 90.12 98 LEU A C 1
ATOM 749 O O . LEU A 1 98 ? 1.609 0.672 6.435 1.00 90.12 98 LEU A O 1
ATOM 753 N N . SER A 1 99 ? 3.636 0.265 5.563 1.00 90.00 99 SER A N 1
ATOM 754 C CA . SER A 1 99 ? 3.777 -1.041 6.217 1.00 90.00 99 SER A CA 1
ATOM 755 C C . SER A 1 99 ? 3.712 -0.926 7.742 1.00 90.00 99 SER A C 1
ATOM 757 O O . SER A 1 99 ? 2.967 -1.661 8.389 1.00 90.00 99 SER A O 1
ATOM 759 N N . ALA A 1 100 ? 4.434 0.036 8.322 1.00 88.38 100 ALA A N 1
ATOM 760 C CA . ALA A 1 100 ? 4.407 0.276 9.758 1.00 88.38 100 ALA A CA 1
ATOM 761 C C . ALA A 1 100 ? 3.001 0.655 10.246 1.00 88.38 100 ALA A C 1
ATOM 763 O O . ALA A 1 100 ? 2.557 0.141 11.272 1.00 88.38 100 ALA A O 1
ATOM 764 N N . LEU A 1 101 ? 2.282 1.506 9.509 1.00 89.31 101 LEU A N 1
ATOM 765 C CA . LEU A 1 101 ? 0.908 1.868 9.854 1.00 89.31 101 LEU A CA 1
ATOM 766 C C . LEU A 1 101 ? -0.042 0.677 9.741 1.00 89.31 101 LEU A C 1
ATOM 768 O O . LEU A 1 101 ? -0.800 0.445 10.671 1.00 89.31 101 LEU A O 1
ATOM 772 N N . LEU A 1 102 ? 0.032 -0.124 8.679 1.00 89.06 102 LEU A N 1
ATOM 773 C CA . LEU A 1 102 ? -0.800 -1.323 8.531 1.00 89.06 1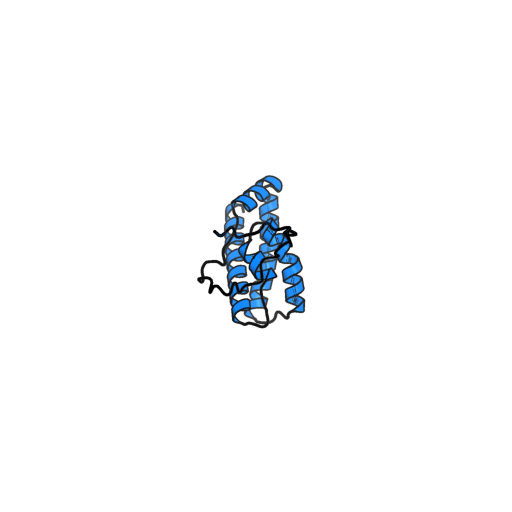02 LEU A CA 1
ATOM 774 C C . LEU A 1 102 ? -0.620 -2.291 9.707 1.00 89.06 102 LEU A C 1
ATOM 776 O O . LEU A 1 102 ? -1.602 -2.830 10.211 1.00 89.06 102 LEU A O 1
ATOM 780 N N . LEU A 1 103 ? 0.617 -2.481 10.173 1.00 88.25 103 LEU A N 1
ATOM 781 C CA . LEU A 1 103 ? 0.940 -3.409 11.261 1.00 88.25 103 LEU A CA 1
ATOM 782 C C . LEU A 1 103 ? 0.550 -2.903 12.657 1.00 88.25 103 LEU A C 1
ATOM 784 O O . LEU A 1 103 ? 0.359 -3.719 13.553 1.00 88.25 103 LEU A O 1
ATOM 788 N N . ASN A 1 104 ? 0.451 -1.586 12.854 1.00 88.50 104 ASN A N 1
ATOM 789 C CA . ASN A 1 104 ? 0.209 -0.981 14.171 1.00 88.50 104 ASN A CA 1
ATOM 790 C C . ASN A 1 104 ? -1.126 -0.227 14.270 1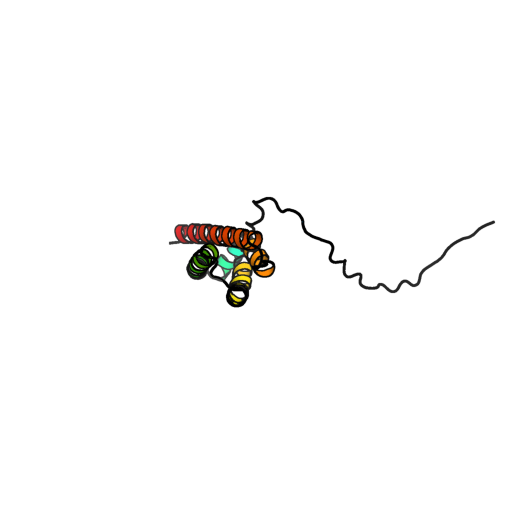.00 88.50 104 ASN A C 1
ATOM 792 O O . ASN A 1 104 ? -1.456 0.287 15.339 1.00 88.50 104 ASN A O 1
ATOM 796 N N . ALA A 1 105 ? -1.874 -0.103 13.173 1.00 86.25 105 ALA A N 1
ATOM 797 C CA . ALA A 1 105 ? -3.144 0.604 13.171 1.00 86.25 105 ALA A CA 1
ATOM 798 C C . ALA A 1 105 ? -4.179 -0.151 14.008 1.00 86.25 105 ALA A C 1
ATOM 800 O O . ALA A 1 105 ? -4.410 -1.345 13.815 1.00 86.25 105 ALA A O 1
ATOM 801 N N . ASP A 1 106 ? -4.809 0.598 14.907 1.00 87.00 106 ASP A N 1
ATOM 802 C CA . ASP A 1 106 ? -5.945 0.184 15.716 1.00 87.00 106 ASP A CA 1
ATOM 803 C C . ASP A 1 106 ? -7.201 0.806 15.104 1.00 87.00 106 ASP A C 1
ATOM 805 O O . ASP A 1 106 ? -7.469 2.005 15.279 1.00 87.00 106 ASP A O 1
ATOM 809 N N . MET A 1 107 ? -7.969 -0.010 14.381 1.00 83.81 107 MET A N 1
ATOM 810 C CA . MET A 1 107 ? -9.172 0.440 13.687 1.00 83.81 107 MET A CA 1
ATOM 811 C C . MET A 1 107 ? -10.325 0.748 14.642 1.00 83.81 107 MET A C 1
ATOM 813 O O . MET A 1 107 ? -11.356 1.227 14.185 1.00 83.81 107 MET A O 1
ATOM 817 N N . SER A 1 108 ? -10.200 0.567 15.957 1.00 83.06 108 SER A N 1
ATOM 818 C CA . SER A 1 108 ? -11.195 1.094 16.901 1.00 83.06 108 SER A CA 1
ATOM 819 C C . SER A 1 108 ? -11.077 2.613 17.094 1.00 83.06 108 SER A C 1
ATOM 821 O O . SER A 1 108 ? -12.018 3.260 17.557 1.00 83.06 108 SER A O 1
ATOM 823 N N . THR A 1 109 ? -9.947 3.213 16.698 1.00 85.75 109 THR A N 1
ATOM 824 C CA . THR A 1 109 ? -9.673 4.638 16.916 1.00 85.75 109 THR A CA 1
ATOM 825 C C . THR A 1 109 ? -9.758 5.454 15.625 1.00 85.75 109 THR A C 1
ATOM 827 O O . THR A 1 109 ? -9.031 5.220 14.656 1.00 85.75 109 THR A O 1
ATOM 830 N N . LEU A 1 110 ? -10.595 6.498 15.629 1.00 83.12 110 LEU A N 1
ATOM 831 C CA . LEU A 1 110 ? -10.747 7.411 14.485 1.00 83.12 110 LEU A CA 1
ATOM 832 C C . LEU A 1 110 ? -9.412 8.055 14.075 1.00 83.12 110 LEU A C 1
ATOM 834 O O . LEU A 1 110 ? -9.122 8.211 12.892 1.00 83.12 110 LEU A O 1
ATOM 838 N N . ALA A 1 111 ? -8.563 8.386 15.051 1.00 85.00 111 ALA A N 1
ATOM 839 C CA . ALA A 1 111 ? -7.252 8.973 14.795 1.00 85.00 111 ALA A CA 1
ATOM 840 C C . ALA A 1 111 ? -6.312 8.017 14.039 1.00 85.00 111 ALA A C 1
ATOM 842 O O . ALA A 1 111 ? -5.566 8.467 13.170 1.00 85.00 111 ALA A O 1
ATOM 843 N N . SER A 1 112 ? -6.338 6.716 14.349 1.00 84.69 112 SER A N 1
ATOM 844 C CA . SER A 1 112 ? -5.510 5.732 13.645 1.00 84.69 112 SER A CA 1
ATOM 845 C C . SER A 1 112 ? -6.040 5.470 12.236 1.00 84.69 112 SER A C 1
ATOM 847 O O . SER A 1 112 ? -5.262 5.522 11.283 1.00 84.69 112 SER A O 1
ATOM 849 N N . ARG A 1 113 ? -7.369 5.350 12.075 1.00 83.94 113 ARG A N 1
ATOM 850 C CA . ARG A 1 113 ? -8.021 5.278 10.753 1.00 83.94 113 ARG A CA 1
ATOM 851 C C . ARG A 1 113 ? -7.654 6.466 9.865 1.00 83.94 113 ARG A C 1
ATOM 853 O O . ARG A 1 113 ? -7.232 6.277 8.730 1.00 83.94 113 ARG A O 1
ATOM 860 N N . ALA A 1 114 ? -7.743 7.686 10.396 1.00 84.88 114 ALA A N 1
ATOM 861 C CA . ALA A 1 114 ? -7.412 8.901 9.654 1.00 84.88 114 ALA A CA 1
ATOM 862 C C . ALA A 1 114 ? -5.933 8.947 9.230 1.00 84.88 114 ALA A C 1
ATOM 864 O O . ALA A 1 114 ? -5.621 9.367 8.115 1.00 84.88 114 ALA A O 1
ATOM 865 N N . ARG A 1 115 ? -5.012 8.487 10.090 1.00 86.88 115 ARG A N 1
ATOM 866 C CA . ARG A 1 115 ? -3.580 8.384 9.750 1.00 86.88 115 ARG A CA 1
ATOM 867 C C . ARG A 1 115 ? -3.326 7.354 8.658 1.00 86.88 115 ARG A C 1
ATOM 869 O O . ARG A 1 115 ? -2.568 7.634 7.731 1.00 86.88 115 ARG A O 1
ATOM 876 N N . LEU A 1 116 ? -3.966 6.192 8.756 1.00 87.50 116 LEU A N 1
ATOM 877 C CA . LEU A 1 116 ? -3.874 5.155 7.740 1.00 87.50 116 LEU A CA 1
ATOM 878 C C . LEU A 1 116 ? -4.411 5.658 6.394 1.00 87.50 116 LEU A C 1
ATOM 880 O O . LEU A 1 116 ? -3.703 5.557 5.398 1.00 87.50 116 LEU A O 1
ATOM 884 N N . ALA A 1 117 ? -5.600 6.265 6.374 1.00 87.25 117 ALA A N 1
ATOM 885 C CA . ALA A 1 117 ? -6.193 6.837 5.165 1.00 87.25 117 ALA A CA 1
ATOM 886 C C . ALA A 1 117 ? -5.276 7.892 4.527 1.00 87.25 117 ALA A C 1
ATOM 888 O O . ALA A 1 117 ? -5.018 7.857 3.326 1.00 87.25 117 ALA A O 1
ATOM 889 N N . ALA A 1 118 ? -4.696 8.789 5.331 1.00 87.44 118 ALA A N 1
ATOM 890 C CA . ALA A 1 118 ? -3.734 9.770 4.834 1.00 87.44 118 ALA A CA 1
ATOM 891 C C . ALA A 1 118 ? -2.489 9.111 4.209 1.00 87.44 118 ALA A C 1
ATOM 893 O O . ALA A 1 118 ? -2.023 9.549 3.157 1.00 87.44 118 ALA A O 1
ATOM 894 N N . SER A 1 119 ? -1.966 8.043 4.821 1.00 88.88 119 SER A N 1
ATOM 895 C CA . SER A 1 119 ? -0.828 7.296 4.274 1.00 88.88 119 SER A CA 1
ATOM 896 C C . SER A 1 119 ? -1.183 6.573 2.973 1.00 88.88 119 SER A C 1
ATOM 898 O O . SER A 1 119 ? -0.434 6.668 2.002 1.00 88.88 119 SER A O 1
ATOM 900 N N . VAL A 1 120 ? -2.355 5.932 2.905 1.00 91.12 120 VAL A N 1
ATOM 901 C CA . VAL A 1 120 ? -2.870 5.287 1.687 1.00 91.12 120 VAL A CA 1
ATOM 902 C C . VAL A 1 120 ? -2.981 6.299 0.544 1.00 91.12 120 VAL A C 1
ATOM 904 O O . VAL A 1 120 ? -2.413 6.065 -0.524 1.00 91.12 120 VAL A O 1
ATOM 907 N N . LYS A 1 121 ? -3.603 7.465 0.774 1.00 90.19 121 LYS A N 1
ATOM 908 C CA . LYS A 1 121 ? -3.691 8.550 -0.222 1.00 90.19 121 LYS A CA 1
ATOM 909 C C . LYS A 1 121 ? -2.331 9.005 -0.714 1.00 90.19 121 LYS A C 1
ATOM 911 O O . LYS A 1 121 ? -2.143 9.227 -1.908 1.00 90.19 121 LYS A O 1
ATOM 916 N N . GLN A 1 122 ? -1.367 9.127 0.189 1.00 88.50 122 GLN A N 1
ATOM 917 C CA . GLN A 1 122 ? -0.029 9.531 -0.200 1.00 88.50 122 GLN A CA 1
ATOM 918 C C . GLN A 1 122 ? 0.650 8.474 -1.078 1.00 88.50 122 GLN A C 1
ATOM 920 O O . GLN A 1 122 ? 1.210 8.820 -2.117 1.00 88.50 122 GLN A O 1
ATOM 925 N N . VAL A 1 123 ? 0.556 7.188 -0.724 1.00 91.00 123 VAL A N 1
ATOM 926 C CA . VAL A 1 123 ? 1.103 6.101 -1.553 1.00 91.00 123 VAL A CA 1
ATOM 927 C C . VAL A 1 123 ? 0.419 6.054 -2.922 1.00 91.00 123 VAL A C 1
ATOM 929 O O . VAL A 1 123 ? 1.099 5.852 -3.928 1.00 91.00 123 VAL A O 1
ATOM 932 N N . ILE A 1 124 ? -0.888 6.324 -2.998 1.00 92.12 124 ILE A N 1
ATOM 933 C CA . ILE A 1 124 ? -1.615 6.486 -4.268 1.00 92.12 124 ILE A CA 1
ATOM 934 C C . ILE A 1 124 ? -0.985 7.593 -5.126 1.00 92.12 124 ILE A C 1
ATOM 936 O O . ILE A 1 124 ? -0.729 7.368 -6.312 1.00 92.12 124 ILE A O 1
ATOM 940 N N . LEU A 1 125 ? -0.702 8.772 -4.557 1.00 90.88 125 LEU A N 1
ATOM 941 C CA . LEU A 1 125 ? -0.077 9.880 -5.294 1.00 90.88 125 LEU A CA 1
ATOM 942 C C . LEU A 1 125 ? 1.313 9.502 -5.817 1.00 90.88 125 LEU A C 1
ATOM 944 O O . LEU A 1 125 ? 1.610 9.753 -6.985 1.00 90.88 125 LEU A O 1
ATOM 948 N N . GLU A 1 126 ? 2.131 8.849 -4.993 1.00 89.56 126 GLU A N 1
ATOM 949 C CA . GLU A 1 126 ? 3.466 8.381 -5.382 1.00 89.56 126 GLU A CA 1
ATOM 950 C C . GLU A 1 126 ? 3.406 7.328 -6.500 1.00 89.56 126 GLU A C 1
ATOM 952 O O . GLU A 1 126 ? 4.124 7.424 -7.500 1.00 89.56 126 GLU A O 1
ATOM 957 N N . CYS A 1 127 ? 2.496 6.354 -6.384 1.00 90.50 127 CYS A N 1
ATOM 958 C CA . CYS A 1 127 ? 2.282 5.334 -7.409 1.00 90.50 127 CYS A CA 1
ATOM 959 C C . CYS A 1 127 ? 1.845 5.965 -8.737 1.00 90.50 127 CYS A C 1
ATOM 961 O O . CYS A 1 127 ? 2.395 5.620 -9.785 1.00 90.50 127 CYS A O 1
ATOM 963 N N . ARG A 1 128 ? 0.901 6.917 -8.708 1.00 90.31 128 ARG A N 1
ATOM 964 C CA . ARG A 1 128 ? 0.447 7.655 -9.900 1.00 90.31 128 ARG A CA 1
ATOM 965 C C . ARG A 1 128 ? 1.579 8.466 -10.524 1.00 90.31 128 ARG A C 1
ATOM 967 O O . ARG A 1 128 ? 1.771 8.400 -11.736 1.00 90.31 128 ARG A O 1
ATOM 974 N N . ALA A 1 129 ? 2.351 9.186 -9.710 1.00 89.06 129 ALA A N 1
ATOM 975 C CA . ALA A 1 129 ? 3.478 9.987 -10.175 1.00 89.06 129 ALA A CA 1
ATOM 976 C C . ALA A 1 129 ? 4.570 9.125 -10.821 1.00 89.06 129 ALA A C 1
ATOM 978 O O . ALA A 1 129 ? 5.152 9.531 -11.827 1.00 89.06 129 ALA A O 1
ATOM 979 N N . TYR A 1 130 ? 4.844 7.936 -10.276 1.00 86.88 130 TYR A N 1
ATOM 980 C CA . TYR A 1 130 ? 5.754 6.989 -10.911 1.00 86.88 130 TYR A CA 1
ATOM 981 C C . TYR A 1 130 ? 5.168 6.450 -12.217 1.00 86.88 130 TYR A C 1
ATOM 983 O O . TYR A 1 130 ? 5.814 6.563 -13.252 1.00 86.88 130 TYR A O 1
ATOM 991 N N . CYS A 1 131 ? 3.939 5.925 -12.206 1.00 85.62 131 CYS A N 1
ATOM 992 C CA . CYS A 1 131 ? 3.327 5.345 -13.404 1.00 85.62 131 CYS A CA 1
ATOM 993 C C . CYS A 1 131 ? 3.261 6.352 -14.563 1.00 85.62 131 CYS A C 1
ATOM 995 O O . CYS A 1 131 ? 3.595 5.986 -15.681 1.00 85.62 131 CYS A O 1
ATOM 997 N N . ALA A 1 132 ? 2.943 7.623 -14.295 1.00 86.06 132 ALA A N 1
ATOM 998 C CA . ALA A 1 132 ? 2.904 8.679 -15.310 1.00 86.06 132 ALA A CA 1
ATOM 999 C C . ALA A 1 132 ? 4.279 9.032 -15.915 1.00 86.06 132 ALA A C 1
ATOM 1001 O O . ALA A 1 132 ? 4.346 9.578 -17.011 1.00 86.06 132 ALA A O 1
ATOM 1002 N N . LYS A 1 133 ? 5.389 8.753 -15.215 1.00 83.75 133 LYS A N 1
ATOM 1003 C CA . LYS A 1 133 ? 6.751 8.980 -15.737 1.00 83.75 133 LYS A CA 1
ATOM 1004 C C . LYS A 1 133 ? 7.221 7.878 -16.686 1.00 83.75 133 LYS A C 1
ATOM 1006 O O . LYS A 1 133 ? 8.178 8.097 -17.423 1.00 83.75 133 LYS A O 1
ATOM 1011 N N . PHE A 1 134 ? 6.605 6.700 -16.617 1.00 72.56 134 PHE A N 1
ATOM 1012 C CA . PHE A 1 134 ? 7.039 5.497 -17.334 1.00 72.56 134 PHE A CA 1
ATOM 1013 C C . PHE A 1 134 ? 5.934 4.888 -18.216 1.00 72.56 134 PHE A C 1
ATOM 1015 O O . PHE A 1 134 ? 6.123 3.786 -18.733 1.00 72.56 134 PHE A O 1
ATOM 1022 N N . SER A 1 135 ? 4.805 5.590 -18.368 1.00 61.03 135 SER A N 1
ATOM 1023 C CA . SER A 1 135 ? 3.709 5.304 -19.305 1.00 61.03 135 SER A CA 1
ATOM 1024 C C . SER A 1 135 ? 3.956 5.889 -20.686 1.00 61.03 135 SER A C 1
ATOM 1026 O O . SER A 1 135 ? 4.448 7.040 -20.725 1.00 61.03 135 SER A O 1
#

Secondary structure (DSSP, 8-state):
---------------------------TTTT--B-HHHHHHHHHHHHHHHHHHHHHHHHHHHHHHHHHHHTT---HHHHHHHHHHHHHHHHHHTBHHHHHHHHH--TT-HHHHHHHHHHHHHHHHHHHHHHHHH-

Foldseek 3Di:
DDDDDDDDPDDPDPCPDDPDDPPPPDPPPLLFFQPVVLLVVVCVVLPLVRSLVLLVVLLVVLVVVLVCLVVLNDDPVNLVVVLVPVLVSCVNNRVVSLNVLSVPQDSVDPVSSVSNSVSSVVSSVVSVVSNVVSD

pLDDT: mean 76.99, std 20.24, range [33.69, 94.62]